Protein AF-A0A7S2HY86-F1 (afdb_monomer_lite)

Radius of gyration: 17.95 Å; chains: 1; bounding box: 48×28×51 Å

Structure (mmCIF, N/CA/C/O backbone):
data_AF-A0A7S2HY86-F1
#
_entry.id   AF-A0A7S2HY86-F1
#
loop_
_atom_site.group_PDB
_atom_site.id
_atom_site.type_symbol
_atom_site.label_atom_id
_atom_site.label_alt_id
_atom_site.label_comp_id
_atom_site.label_asym_id
_atom_site.label_entity_id
_atom_site.label_seq_id
_atom_site.pdbx_PDB_ins_code
_atom_site.Cartn_x
_atom_site.Cartn_y
_atom_site.Cartn_z
_atom_site.occupancy
_atom_site.B_iso_or_equiv
_atom_site.auth_seq_id
_atom_site.auth_comp_id
_atom_site.auth_asym_id
_atom_site.auth_atom_id
_atom_site.pdbx_PDB_model_num
ATOM 1 N N . VAL A 1 1 ? -12.803 -11.823 3.311 1.00 68.19 1 VAL A N 1
ATOM 2 C CA . VAL A 1 1 ? -13.977 -11.687 4.212 1.00 68.19 1 VAL A CA 1
ATOM 3 C C . VAL A 1 1 ? -14.007 -12.727 5.334 1.00 68.19 1 VAL A C 1
ATOM 5 O O . VAL A 1 1 ? -14.118 -12.320 6.480 1.00 68.19 1 VAL A O 1
ATOM 8 N N . ARG A 1 2 ? -13.859 -14.041 5.065 1.00 79.38 2 ARG A N 1
ATOM 9 C CA . ARG A 1 2 ? -13.903 -15.083 6.122 1.00 79.38 2 ARG A CA 1
ATOM 10 C C . ARG A 1 2 ? -12.910 -14.862 7.278 1.00 79.38 2 ARG A C 1
ATOM 12 O O . ARG A 1 2 ? -13.245 -15.177 8.412 1.00 79.38 2 ARG A O 1
ATOM 19 N N . CYS A 1 3 ? -11.720 -14.314 7.012 1.00 83.56 3 CYS A N 1
ATOM 20 C CA . CYS A 1 3 ? -10.741 -13.997 8.061 1.00 83.56 3 CYS A CA 1
ATOM 21 C C . CYS A 1 3 ? -11.258 -12.926 9.038 1.00 83.56 3 CYS A C 1
ATOM 23 O O . CYS A 1 3 ? -11.181 -13.136 10.244 1.00 83.56 3 CYS A O 1
ATOM 25 N N . CYS A 1 4 ? -11.885 -11.853 8.533 1.00 82.81 4 CYS A N 1
ATOM 26 C CA . CYS A 1 4 ? -12.491 -10.786 9.344 1.00 82.81 4 CYS A CA 1
ATOM 27 C C . CYS A 1 4 ? -13.596 -11.318 10.269 1.00 82.81 4 CYS A C 1
ATOM 29 O O . CYS A 1 4 ? -13.686 -10.940 11.432 1.00 82.81 4 CYS A O 1
ATOM 31 N N . GLN A 1 5 ? -14.417 -12.239 9.759 1.00 85.12 5 GLN A N 1
ATOM 32 C CA . GLN A 1 5 ? -15.502 -12.870 10.523 1.00 85.12 5 GLN A CA 1
ATOM 33 C C . GLN A 1 5 ? -14.984 -13.793 11.637 1.00 85.12 5 GLN A C 1
ATOM 35 O O . GLN A 1 5 ? -15.703 -14.086 12.589 1.00 85.12 5 GLN A O 1
ATOM 40 N N . ARG A 1 6 ? -13.741 -14.271 11.511 1.00 86.00 6 ARG A N 1
ATOM 41 C CA . ARG A 1 6 ? -13.073 -15.165 12.467 1.00 86.00 6 ARG A CA 1
ATOM 42 C C . ARG A 1 6 ? -12.033 -14.448 13.328 1.00 86.00 6 ARG A C 1
ATOM 44 O O . ARG A 1 6 ? -11.257 -15.133 13.985 1.00 86.00 6 ARG A O 1
ATOM 51 N N . SER A 1 7 ? -11.988 -13.114 13.285 1.00 85.44 7 SER A N 1
ATOM 52 C CA . SER A 1 7 ? -11.029 -12.296 14.042 1.00 85.44 7 SER A CA 1
ATOM 53 C C . SER A 1 7 ? -9.573 -12.739 13.849 1.00 85.44 7 SER A C 1
ATOM 55 O O . SER A 1 7 ? -8.800 -12.776 14.797 1.00 85.44 7 SER A O 1
ATOM 57 N N . ARG A 1 8 ? -9.200 -13.116 12.619 1.00 87.12 8 ARG A N 1
ATOM 58 C CA . ARG A 1 8 ? -7.817 -13.469 12.269 1.00 87.12 8 ARG A CA 1
ATOM 59 C C . ARG A 1 8 ? -7.160 -12.340 11.493 1.00 87.12 8 ARG A C 1
ATOM 61 O O . ARG A 1 8 ? -7.780 -11.829 10.560 1.00 87.12 8 ARG A O 1
ATOM 68 N N . CYS A 1 9 ? -5.904 -12.039 11.811 1.00 89.19 9 CYS A N 1
ATOM 69 C CA . CYS A 1 9 ? -5.049 -11.178 10.997 1.00 89.19 9 CYS A CA 1
ATOM 70 C C . CYS A 1 9 ? -4.807 -11.812 9.618 1.00 89.19 9 CYS A C 1
ATOM 72 O O . CYS A 1 9 ? -4.743 -13.037 9.480 1.00 89.19 9 CYS A O 1
ATOM 74 N N . PHE A 1 10 ? -4.710 -10.985 8.580 1.00 92.31 10 PHE A N 1
ATOM 75 C CA . PHE A 1 10 ? -4.423 -11.432 7.219 1.00 92.31 10 PHE A CA 1
ATOM 76 C C . PHE A 1 10 ? -3.759 -10.316 6.416 1.00 92.31 10 PHE A C 1
ATOM 78 O O . PHE A 1 10 ? -3.961 -9.137 6.691 1.00 92.31 10 PHE A O 1
ATOM 85 N N . VAL A 1 11 ? -3.012 -10.711 5.387 1.00 93.38 11 VAL A N 1
ATOM 86 C CA . VAL A 1 11 ? -2.400 -9.798 4.420 1.00 93.38 11 VAL A CA 1
ATOM 87 C C . VAL A 1 11 ? -3.177 -9.871 3.111 1.00 93.38 11 VAL A C 1
ATOM 89 O O . VAL A 1 11 ? -3.601 -10.947 2.685 1.00 93.38 11 VAL A O 1
ATOM 92 N N . PHE A 1 12 ? -3.369 -8.719 2.477 1.00 93.38 12 PHE A N 1
ATOM 93 C CA . PHE A 1 12 ? -3.939 -8.617 1.142 1.00 93.38 12 PHE A CA 1
ATOM 94 C C . PHE A 1 12 ? -2.924 -7.946 0.216 1.00 93.38 12 PHE A C 1
ATOM 96 O O . PHE A 1 12 ? -2.689 -6.746 0.324 1.00 93.38 12 PHE A O 1
ATOM 103 N N . ASP A 1 13 ? -2.312 -8.733 -0.669 1.00 93.50 13 ASP A N 1
ATOM 104 C CA . ASP A 1 13 ? -1.362 -8.232 -1.664 1.00 93.50 13 ASP A CA 1
ATOM 105 C C . ASP A 1 13 ? -2.117 -7.703 -2.890 1.00 93.50 13 ASP A C 1
ATOM 107 O O . ASP A 1 13 ? -2.799 -8.448 -3.599 1.00 93.50 13 ASP A O 1
ATOM 111 N N . ALA A 1 14 ? -2.040 -6.393 -3.106 1.00 92.00 14 ALA A N 1
ATOM 112 C CA . ALA A 1 14 ? -2.656 -5.720 -4.234 1.00 92.00 14 ALA A CA 1
ATOM 113 C C . ALA A 1 14 ? -1.915 -4.424 -4.570 1.00 92.00 14 ALA A C 1
ATOM 115 O O . ALA A 1 14 ? -1.318 -3.778 -3.714 1.00 92.00 14 ALA A O 1
ATOM 116 N N . THR A 1 15 ? -2.046 -3.974 -5.820 1.00 91.56 15 THR A N 1
ATOM 117 C CA . THR A 1 15 ? -1.474 -2.690 -6.258 1.00 91.56 15 THR A CA 1
ATOM 118 C C . THR A 1 15 ? -2.154 -1.478 -5.624 1.00 91.56 15 THR A C 1
ATOM 120 O O . THR A 1 15 ? -1.584 -0.393 -5.649 1.00 91.56 15 THR A O 1
ATOM 123 N N . LEU A 1 16 ? -3.375 -1.642 -5.098 1.00 93.38 16 LEU A N 1
ATOM 124 C CA . LEU A 1 16 ? -4.172 -0.591 -4.458 1.00 93.38 16 LEU A CA 1
ATOM 125 C C . LEU A 1 16 ? -4.245 0.708 -5.288 1.00 93.38 16 LEU A C 1
ATOM 127 O O . LEU A 1 16 ? -4.118 1.802 -4.764 1.00 93.38 16 LEU A O 1
ATOM 131 N N . ARG A 1 17 ? -4.413 0.592 -6.610 1.00 93.31 17 ARG A N 1
ATOM 132 C CA . ARG A 1 17 ? -4.332 1.728 -7.552 1.00 93.31 17 ARG A CA 1
ATOM 133 C C . ARG A 1 17 ? -5.576 2.622 -7.632 1.00 93.31 17 ARG A C 1
ATOM 135 O O . ARG A 1 17 ? -5.532 3.669 -8.260 1.00 93.31 17 ARG A O 1
ATOM 142 N N . ASN A 1 18 ? -6.712 2.170 -7.104 1.00 94.38 18 ASN A N 1
ATOM 143 C CA . ASN A 1 18 ? -7.977 2.898 -7.181 1.00 94.38 18 ASN A CA 1
ATOM 144 C C . ASN A 1 18 ? -8.514 3.109 -5.766 1.00 94.38 18 ASN A C 1
ATOM 146 O O . ASN A 1 18 ? -8.932 2.148 -5.113 1.00 94.38 18 ASN A O 1
ATOM 150 N N . ARG A 1 19 ? -8.502 4.369 -5.320 1.00 93.94 19 ARG A N 1
ATOM 151 C CA . ARG A 1 19 ? -8.931 4.771 -3.978 1.00 93.94 19 ARG A CA 1
ATOM 152 C C . ARG A 1 19 ? -10.369 4.362 -3.678 1.00 93.94 19 ARG A C 1
ATOM 154 O O . ARG A 1 19 ? -10.604 3.774 -2.632 1.00 93.94 19 ARG A O 1
ATOM 161 N N . ASP A 1 20 ? -11.314 4.606 -4.580 1.00 95.44 20 ASP A N 1
ATOM 162 C CA . ASP A 1 20 ? -12.733 4.336 -4.316 1.00 95.44 20 ASP A CA 1
ATOM 163 C C . ASP A 1 20 ? -13.008 2.839 -4.169 1.00 95.44 20 ASP A C 1
ATOM 165 O O . ASP A 1 20 ? -13.763 2.410 -3.295 1.00 95.44 20 ASP A O 1
ATOM 169 N N . VAL A 1 21 ? -12.370 2.023 -5.011 1.00 94.69 21 VAL A N 1
ATOM 170 C CA . VAL A 1 21 ? -12.456 0.562 -4.922 1.00 94.69 21 VAL A CA 1
ATOM 171 C C . VAL A 1 21 ? -11.816 0.073 -3.624 1.00 94.69 21 VAL A C 1
ATOM 173 O O . VAL A 1 21 ? -12.412 -0.752 -2.930 1.00 94.69 21 VAL A O 1
ATOM 176 N N . ALA A 1 22 ? -10.642 0.602 -3.269 1.00 94.94 22 ALA A N 1
ATOM 177 C CA . ALA A 1 22 ? -9.961 0.287 -2.017 1.00 94.94 22 ALA A CA 1
A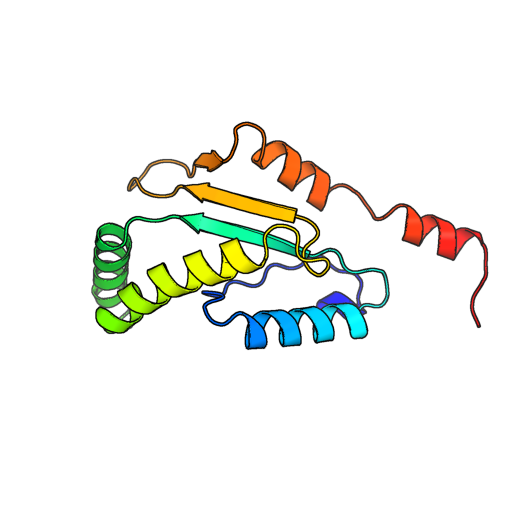TOM 178 C C . ALA A 1 22 ? -10.810 0.667 -0.796 1.00 94.94 22 ALA A C 1
ATOM 180 O O . ALA A 1 22 ? -11.022 -0.162 0.084 1.00 94.94 22 ALA A O 1
ATOM 181 N N . HIS A 1 23 ? -11.370 1.875 -0.777 1.00 95.88 23 HIS A N 1
ATOM 182 C CA . HIS A 1 23 ? -12.210 2.373 0.304 1.00 95.88 23 HIS A CA 1
ATOM 183 C C . HIS A 1 23 ? -13.471 1.518 0.466 1.00 95.88 23 HIS A C 1
ATOM 185 O O . HIS A 1 23 ? -13.763 1.044 1.562 1.00 95.88 23 HIS A O 1
ATOM 191 N N . LYS A 1 24 ? -14.195 1.231 -0.627 1.00 96.00 24 LYS A N 1
ATOM 192 C CA . LYS A 1 24 ? -15.368 0.336 -0.597 1.00 96.00 24 LYS A CA 1
ATOM 193 C C . LYS A 1 24 ? -15.009 -1.060 -0.092 1.00 96.00 24 LYS A C 1
ATOM 195 O O . LYS A 1 24 ? -15.777 -1.665 0.656 1.00 96.00 24 LYS A O 1
ATOM 200 N N . PHE A 1 25 ? -13.848 -1.576 -0.489 1.00 94.31 25 PHE A N 1
ATOM 201 C CA . PHE A 1 25 ? -13.359 -2.861 -0.010 1.00 94.31 25 PHE A CA 1
ATOM 202 C C . PHE A 1 25 ? -13.081 -2.829 1.496 1.00 94.31 25 PHE A C 1
ATOM 204 O O . PHE A 1 25 ? -13.612 -3.672 2.215 1.00 94.31 25 PHE A O 1
ATOM 211 N N . MET A 1 26 ? -12.338 -1.836 1.988 1.00 95.56 26 MET A N 1
ATOM 212 C CA . MET A 1 26 ? -12.041 -1.664 3.414 1.00 95.56 26 MET A CA 1
ATOM 213 C C . MET A 1 26 ? -13.312 -1.475 4.248 1.00 95.56 26 MET A C 1
ATOM 215 O O . MET A 1 26 ? -13.473 -2.147 5.265 1.00 95.56 26 MET A O 1
ATOM 219 N N . ALA A 1 27 ? -14.263 -0.664 3.777 1.00 95.56 27 ALA A N 1
ATOM 220 C CA . ALA A 1 27 ? -15.563 -0.472 4.419 1.00 95.56 27 ALA A CA 1
ATOM 221 C C . ALA A 1 27 ? -16.331 -1.793 4.542 1.00 95.56 27 ALA A C 1
ATOM 223 O O . ALA A 1 27 ? -16.830 -2.134 5.614 1.00 95.56 27 ALA A O 1
ATOM 224 N N . ARG A 1 28 ? -16.347 -2.603 3.475 1.00 94.81 28 ARG A N 1
ATOM 225 C CA . ARG A 1 28 ? -16.940 -3.944 3.516 1.00 94.81 28 ARG A CA 1
ATOM 226 C C . ARG A 1 28 ? -16.234 -4.853 4.521 1.00 94.81 28 ARG A C 1
ATOM 228 O O . ARG A 1 28 ? -16.909 -5.654 5.159 1.00 94.81 28 ARG A O 1
ATOM 235 N N . LEU A 1 29 ? -14.907 -4.779 4.645 1.00 94.00 29 LEU A N 1
ATOM 236 C CA . LEU A 1 29 ? -14.160 -5.583 5.617 1.00 94.00 29 LEU A CA 1
ATOM 237 C C . LEU A 1 29 ? -14.466 -5.161 7.058 1.00 94.00 29 LEU A C 1
ATOM 239 O O . LEU A 1 29 ? -14.701 -6.047 7.877 1.00 94.00 29 LEU A O 1
ATOM 243 N N . LYS A 1 30 ? -14.506 -3.852 7.350 1.00 93.62 30 LYS A N 1
ATOM 244 C CA . LYS A 1 30 ? -14.872 -3.334 8.679 1.00 93.62 30 LYS A CA 1
ATOM 245 C C . LYS A 1 30 ? -16.319 -3.713 9.037 1.00 93.62 30 LYS A C 1
ATOM 247 O O . LYS A 1 30 ? -16.549 -4.216 10.128 1.00 93.62 30 LYS A O 1
ATOM 252 N N . ALA A 1 31 ? -17.266 -3.606 8.099 1.00 93.75 31 ALA A N 1
ATOM 253 C CA . ALA A 1 31 ? -18.688 -3.903 8.334 1.00 93.75 31 ALA A CA 1
ATOM 254 C C . ALA A 1 31 ? -19.002 -5.375 8.669 1.00 93.75 31 ALA A C 1
ATOM 256 O O . ALA A 1 31 ? -20.000 -5.667 9.318 1.00 93.75 31 ALA A O 1
ATOM 257 N N . VAL A 1 32 ? -18.182 -6.317 8.198 1.00 92.31 32 VAL A N 1
ATOM 258 C CA . VAL A 1 32 ? -18.380 -7.766 8.417 1.00 92.31 32 VAL A CA 1
ATOM 259 C C . VAL A 1 32 ? -17.417 -8.351 9.448 1.00 92.31 32 VAL A C 1
ATOM 261 O O . VAL A 1 32 ? -17.407 -9.567 9.664 1.00 92.31 32 VAL A O 1
ATOM 264 N N . ALA A 1 33 ? -16.548 -7.523 10.026 1.00 90.56 33 ALA A N 1
ATOM 265 C CA . ALA A 1 33 ? -15.637 -7.957 11.065 1.00 90.56 33 ALA A CA 1
ATOM 266 C C . ALA A 1 33 ? -16.417 -8.194 12.360 1.00 90.56 33 ALA A C 1
ATOM 268 O O . ALA A 1 33 ? -17.265 -7.398 12.748 1.00 90.56 33 ALA A O 1
ATOM 269 N N . ARG A 1 34 ? -16.136 -9.313 13.035 1.00 85.62 34 ARG A N 1
ATOM 270 C CA . ARG A 1 34 ? -16.814 -9.654 14.298 1.00 85.62 34 ARG A CA 1
ATOM 271 C C . ARG A 1 34 ? -16.418 -8.713 15.446 1.00 85.62 34 ARG A C 1
ATOM 273 O O . ARG A 1 34 ? -17.161 -8.564 16.406 1.00 85.62 34 ARG A O 1
ATOM 280 N N . ARG A 1 35 ? -15.225 -8.130 15.357 1.00 84.88 35 ARG A N 1
ATOM 281 C CA . ARG A 1 35 ? -14.639 -7.157 16.287 1.00 84.88 35 ARG A CA 1
ATOM 282 C C . ARG A 1 35 ? -14.168 -5.954 15.463 1.00 84.88 35 ARG A C 1
ATOM 284 O O . ARG A 1 35 ? -14.086 -6.073 14.238 1.00 84.88 35 ARG A O 1
ATOM 291 N N . GLY A 1 36 ? -13.831 -4.838 16.111 1.00 87.12 36 GLY A N 1
ATOM 292 C CA . GLY A 1 36 ? -13.203 -3.700 15.431 1.00 87.12 36 GLY A CA 1
ATOM 293 C C . GLY A 1 36 ? -12.010 -4.165 14.589 1.00 87.12 36 GLY A C 1
ATOM 294 O O . GLY A 1 36 ? -11.118 -4.845 15.095 1.00 87.12 36 GLY A O 1
ATOM 295 N N . LEU A 1 37 ? -12.034 -3.875 13.285 1.00 92.06 37 LEU A N 1
ATOM 296 C CA . LEU A 1 37 ? -10.962 -4.244 12.364 1.00 92.06 37 LEU A CA 1
ATOM 297 C C . LEU A 1 37 ? -10.057 -3.040 12.142 1.00 92.06 37 LEU A C 1
ATOM 299 O O . LEU A 1 37 ? -10.486 -2.061 11.528 1.00 92.06 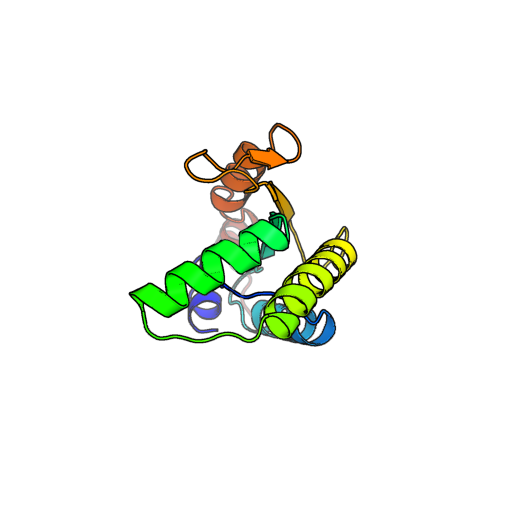37 LEU A O 1
ATOM 303 N N . ARG A 1 38 ? -8.804 -3.167 12.577 1.00 94.25 38 ARG A N 1
ATOM 304 C CA . ARG A 1 38 ? -7.745 -2.222 12.237 1.00 94.25 38 ARG A CA 1
ATOM 305 C C . ARG A 1 38 ? -7.137 -2.571 10.885 1.00 94.25 38 ARG A C 1
ATOM 307 O O . ARG A 1 38 ? -6.979 -3.748 10.550 1.00 94.25 38 ARG A O 1
ATOM 314 N N . ILE A 1 39 ? -6.800 -1.555 10.108 1.00 95.75 39 ILE A N 1
ATOM 315 C CA . ILE A 1 39 ? -6.250 -1.680 8.764 1.00 95.75 39 ILE A CA 1
ATOM 316 C C . ILE A 1 39 ? -4.920 -0.937 8.699 1.00 95.75 39 ILE A C 1
ATOM 318 O O . ILE A 1 39 ? -4.863 0.274 8.888 1.00 95.75 39 ILE A O 1
ATOM 322 N N . CYS A 1 40 ? -3.861 -1.675 8.366 1.00 96.12 40 CYS A N 1
ATOM 323 C CA . CYS A 1 40 ? -2.568 -1.107 8.015 1.00 96.12 40 CYS A CA 1
ATOM 324 C C . CYS A 1 40 ? -2.357 -1.171 6.497 1.00 96.12 40 CYS A C 1
ATOM 326 O O . CYS A 1 40 ? -2.602 -2.207 5.871 1.00 96.12 40 CYS A O 1
ATOM 328 N N . ILE A 1 41 ? -1.873 -0.077 5.908 1.00 96.81 41 ILE A N 1
ATOM 329 C CA . ILE A 1 41 ? -1.379 -0.031 4.532 1.00 96.81 41 ILE A CA 1
ATOM 330 C C . ILE A 1 41 ? 0.147 0.026 4.559 1.00 96.81 41 ILE A C 1
ATOM 332 O O . ILE A 1 41 ? 0.738 0.984 5.053 1.00 96.81 41 ILE A O 1
ATOM 336 N N . VAL A 1 42 ? 0.786 -0.965 3.939 1.00 96.56 42 VAL A N 1
ATOM 337 C CA . VAL A 1 42 ? 2.230 -0.961 3.680 1.00 96.56 42 VAL A CA 1
ATOM 338 C C . VAL A 1 42 ? 2.461 -0.609 2.214 1.00 96.56 42 VAL A C 1
ATOM 340 O O . VAL A 1 42 ? 2.282 -1.436 1.318 1.00 96.56 42 VAL A O 1
ATOM 343 N N . LYS A 1 43 ? 2.859 0.635 1.942 1.00 96.25 43 LYS A N 1
ATOM 344 C CA . LYS A 1 43 ? 3.203 1.084 0.592 1.00 96.25 43 LYS A CA 1
ATOM 345 C C . LYS A 1 43 ? 4.655 0.740 0.287 1.00 96.25 43 LYS A C 1
ATOM 347 O O . LYS A 1 43 ? 5.572 1.402 0.769 1.00 96.25 43 LYS A O 1
ATOM 352 N N . VAL A 1 44 ? 4.859 -0.238 -0.591 1.00 95.69 44 VAL A N 1
ATOM 353 C CA . VAL A 1 44 ? 6.182 -0.502 -1.164 1.00 95.69 44 VAL A CA 1
ATOM 354 C C . VAL A 1 44 ? 6.492 0.556 -2.222 1.00 95.69 44 VAL A C 1
ATOM 356 O O . VAL A 1 44 ? 5.779 0.707 -3.219 1.00 95.69 44 VAL A O 1
ATOM 359 N N . GLU A 1 45 ? 7.542 1.324 -1.984 1.00 94.19 45 GLU A N 1
ATOM 360 C CA . GLU A 1 45 ? 8.090 2.308 -2.900 1.00 94.19 45 GLU A CA 1
ATOM 361 C C . GLU A 1 45 ? 9.235 1.681 -3.671 1.00 94.19 45 GLU A C 1
ATOM 363 O O . GLU A 1 45 ? 10.194 1.166 -3.096 1.00 94.19 45 GLU A O 1
ATOM 368 N N . THR A 1 46 ? 9.089 1.678 -4.988 1.00 95.00 46 THR A N 1
ATOM 369 C CA . THR A 1 46 ? 10.096 1.165 -5.903 1.00 95.00 46 THR A CA 1
ATOM 370 C C . THR A 1 46 ? 10.156 2.078 -7.116 1.00 95.00 46 THR A C 1
ATOM 372 O O . THR A 1 46 ? 9.104 2.480 -7.632 1.00 95.00 46 THR A O 1
ATOM 375 N N . ASP A 1 47 ? 11.364 2.398 -7.561 1.00 94.31 47 ASP A N 1
ATOM 376 C CA . ASP A 1 47 ? 11.608 3.102 -8.811 1.00 9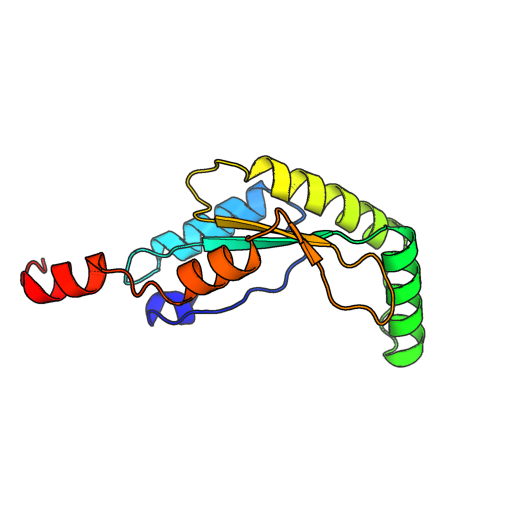4.31 47 ASP A CA 1
ATOM 377 C C . ASP A 1 47 ? 10.943 2.370 -9.988 1.00 94.31 47 ASP A C 1
ATOM 379 O O . ASP A 1 47 ? 10.945 1.137 -10.077 1.00 94.31 47 ASP A O 1
ATOM 383 N N . VAL A 1 48 ? 10.334 3.135 -10.895 1.00 95.88 48 VAL A N 1
ATOM 384 C CA . VAL A 1 48 ? 9.538 2.568 -11.988 1.00 95.88 48 VAL A CA 1
ATOM 385 C C . VAL A 1 48 ? 10.391 1.757 -12.963 1.00 95.88 48 VAL A C 1
ATOM 387 O O . VAL A 1 48 ? 9.938 0.715 -13.439 1.00 95.88 48 VAL A O 1
ATOM 390 N N . GLU A 1 49 ? 11.634 2.165 -13.214 1.00 95.69 49 GLU A N 1
ATOM 391 C CA . GLU A 1 49 ? 12.546 1.437 -14.095 1.00 95.69 49 GLU A CA 1
ATOM 392 C C . GLU A 1 49 ? 12.969 0.115 -13.449 1.00 95.69 49 GLU A C 1
ATOM 394 O O . GLU A 1 49 ? 13.037 -0.923 -14.117 1.00 95.69 49 GLU A O 1
ATOM 399 N N . LEU A 1 50 ? 13.127 0.098 -12.122 1.00 95.06 50 LEU A N 1
ATOM 400 C CA . LEU A 1 50 ? 13.351 -1.141 -11.384 1.00 95.06 50 LEU A CA 1
ATOM 401 C C . LEU A 1 50 ? 12.121 -2.066 -11.412 1.00 95.06 50 LEU A C 1
ATOM 403 O O . LEU A 1 50 ? 12.267 -3.278 -11.599 1.00 95.06 50 LEU A O 1
ATOM 407 N N . CYS A 1 51 ? 10.904 -1.525 -11.290 1.00 94.88 51 CYS A N 1
ATOM 408 C CA . CYS A 1 51 ? 9.670 -2.299 -11.462 1.00 94.88 51 CYS A CA 1
ATOM 409 C C . CYS A 1 51 ? 9.588 -2.939 -12.856 1.00 94.88 51 CYS A C 1
ATOM 411 O O . CYS A 1 51 ? 9.254 -4.122 -12.968 1.00 94.88 51 CYS A O 1
ATOM 413 N N . LEU A 1 52 ? 9.907 -2.183 -13.909 1.00 96.06 52 LEU A N 1
ATOM 414 C CA . LEU A 1 52 ? 9.910 -2.665 -15.292 1.00 96.06 52 LEU A CA 1
ATOM 415 C C . LEU A 1 52 ? 10.947 -3.770 -15.495 1.00 96.06 52 LEU A C 1
ATOM 417 O O . LEU A 1 52 ? 10.614 -4.832 -16.025 1.00 96.06 52 LEU A O 1
ATOM 421 N N . LYS A 1 53 ? 12.171 -3.571 -14.991 1.00 94.62 53 LYS A N 1
ATOM 422 C CA . LYS A 1 53 ? 13.233 -4.585 -15.006 1.00 94.62 53 LYS A CA 1
ATOM 423 C C . LYS A 1 53 ? 12.780 -5.881 -14.327 1.00 94.62 53 LYS A C 1
ATOM 425 O O . LYS A 1 53 ? 12.865 -6.948 -14.931 1.00 94.62 53 LYS A O 1
ATOM 430 N N . ARG A 1 54 ? 12.257 -5.803 -13.096 1.00 92.88 54 ARG A N 1
ATOM 431 C CA . ARG A 1 54 ? 11.787 -6.976 -12.330 1.00 92.88 54 ARG A CA 1
ATOM 432 C C . ARG A 1 54 ? 10.619 -7.684 -13.016 1.00 92.88 54 ARG A C 1
ATOM 434 O O . ARG A 1 54 ? 10.568 -8.910 -13.026 1.00 92.88 54 ARG A O 1
ATOM 441 N N . THR A 1 55 ? 9.709 -6.928 -13.625 1.00 94.06 55 THR A N 1
ATOM 442 C CA . THR A 1 55 ? 8.570 -7.483 -14.369 1.00 94.06 55 THR A CA 1
ATOM 443 C C . THR A 1 55 ? 9.031 -8.242 -15.610 1.00 94.06 55 THR A C 1
ATOM 445 O O . THR A 1 55 ? 8.603 -9.373 -15.817 1.00 94.06 55 THR A O 1
ATOM 448 N N . ARG A 1 56 ? 9.976 -7.683 -16.376 1.00 93.50 56 ARG A N 1
ATOM 449 C CA . ARG A 1 56 ? 10.573 -8.357 -17.537 1.00 93.50 56 ARG A CA 1
ATOM 450 C C . ARG A 1 56 ? 11.296 -9.649 -17.147 1.00 93.50 56 ARG A C 1
ATOM 452 O O . ARG A 1 56 ? 11.184 -10.646 -17.847 1.00 93.50 56 ARG A O 1
ATOM 459 N N . MET A 1 57 ? 12.009 -9.657 -16.020 1.00 92.56 57 MET A N 1
ATOM 460 C CA . MET A 1 57 ? 12.646 -10.880 -15.515 1.00 92.56 57 MET A CA 1
ATOM 461 C C . MET A 1 57 ? 11.614 -11.956 -15.156 1.00 92.56 57 MET A C 1
ATOM 463 O O . MET A 1 57 ? 11.800 -13.115 -15.511 1.00 92.56 57 MET A O 1
ATOM 467 N N . ARG A 1 58 ? 10.501 -11.581 -14.510 1.00 91.75 58 ARG A N 1
ATOM 468 C CA . ARG A 1 58 ? 9.404 -12.517 -14.207 1.00 91.75 58 ARG A CA 1
ATOM 469 C C . ARG A 1 58 ? 8.714 -13.035 -15.461 1.00 91.75 58 ARG A C 1
ATOM 471 O O . ARG A 1 58 ? 8.374 -14.206 -15.506 1.00 91.75 58 ARG A O 1
ATOM 478 N N . GLU A 1 59 ? 8.536 -12.207 -16.485 1.00 94.00 59 GLU A N 1
ATOM 479 C CA . GLU A 1 59 ? 8.010 -12.662 -17.774 1.00 94.00 59 GLU A CA 1
ATOM 480 C C . GLU A 1 59 ? 8.903 -13.752 -18.381 1.00 94.00 59 GLU A C 1
ATOM 482 O O . GLU A 1 59 ? 8.398 -14.794 -18.788 1.00 94.00 59 GLU A O 1
ATOM 487 N N . LEU A 1 60 ? 10.225 -13.554 -18.361 1.00 93.12 60 LEU A N 1
ATOM 488 C CA . LEU A 1 60 ? 11.189 -14.541 -18.857 1.00 93.12 60 LEU A CA 1
ATOM 489 C C . LEU A 1 60 ? 11.196 -15.838 -18.031 1.00 93.12 60 LEU A C 1
ATOM 491 O O . LEU A 1 60 ? 11.372 -16.913 -18.596 1.00 93.12 60 LEU A O 1
ATOM 495 N N . MET A 1 61 ? 11.027 -15.746 -16.708 1.00 92.88 61 MET A N 1
ATOM 496 C CA . MET A 1 61 ? 11.089 -16.902 -15.803 1.00 92.88 61 MET A CA 1
ATOM 497 C C . MET A 1 61 ? 9.763 -17.664 -15.682 1.00 92.88 61 MET A C 1
ATOM 499 O O . MET A 1 61 ? 9.765 -18.885 -15.560 1.00 92.88 61 MET A O 1
ATOM 503 N N . GLU A 1 62 ? 8.636 -16.954 -15.678 1.00 94.12 62 GLU A N 1
ATOM 504 C CA . GLU A 1 62 ? 7.309 -17.489 -15.341 1.00 94.12 62 GLU A CA 1
ATOM 505 C C . GLU A 1 62 ? 6.319 -17.437 -16.516 1.00 94.12 62 GLU A C 1
ATOM 507 O O . GLU A 1 62 ? 5.203 -17.945 -16.397 1.00 94.12 62 GLU A O 1
ATOM 512 N N . GLY A 1 63 ? 6.681 -16.806 -17.639 1.00 92.81 63 GLY A N 1
ATOM 513 C CA . GLY A 1 63 ? 5.828 -16.706 -18.828 1.00 92.81 63 GLY A CA 1
ATOM 514 C C . GLY A 1 63 ? 4.604 -15.803 -18.652 1.00 92.81 63 GLY A C 1
ATOM 515 O O . GLY A 1 63 ? 3.599 -15.985 -19.335 1.00 92.81 63 GLY A O 1
ATOM 516 N N . ARG A 1 64 ? 4.649 -14.851 -17.711 1.00 87.56 64 ARG A N 1
ATOM 517 C CA . ARG A 1 64 ? 3.538 -13.935 -17.399 1.00 87.56 64 ARG A CA 1
ATOM 518 C C . ARG A 1 64 ? 3.841 -12.521 -17.904 1.00 87.56 64 ARG A C 1
ATOM 520 O O . ARG A 1 64 ? 4.417 -11.734 -17.150 1.00 87.56 64 ARG A O 1
ATOM 527 N N . PRO A 1 65 ? 3.470 -12.182 -19.151 1.00 91.81 65 PRO A N 1
ATOM 528 C CA . PRO A 1 65 ? 3.705 -10.851 -19.688 1.00 91.81 65 PRO A CA 1
ATOM 529 C C . PRO A 1 65 ? 2.815 -9.824 -18.990 1.00 91.81 65 PRO A C 1
ATOM 531 O O . PRO A 1 65 ? 1.626 -10.053 -18.754 1.00 91.81 65 PRO A O 1
ATOM 534 N N . VAL A 1 66 ? 3.386 -8.659 -18.693 1.00 93.25 66 VAL A N 1
ATOM 535 C CA . VAL A 1 66 ? 2.647 -7.500 -18.187 1.00 93.25 66 VAL A CA 1
ATOM 536 C C . VAL A 1 66 ? 3.058 -6.280 -19.013 1.00 93.25 66 VAL A C 1
ATOM 538 O O . VAL A 1 66 ? 4.250 -5.976 -19.079 1.00 93.25 66 VAL A O 1
ATOM 541 N N . PRO A 1 67 ? 2.109 -5.554 -19.634 1.00 95.19 67 PRO A N 1
ATOM 542 C CA . PRO A 1 67 ? 2.431 -4.373 -20.431 1.00 95.19 67 PRO A CA 1
ATOM 543 C C . PRO A 1 67 ? 3.195 -3.318 -19.622 1.00 95.19 67 PRO A C 1
ATOM 545 O O . PRO A 1 67 ? 2.835 -3.014 -18.485 1.00 95.19 67 PRO A O 1
ATOM 548 N N . GLN A 1 68 ? 4.219 -2.701 -20.213 1.00 96.19 68 GLN A N 1
ATOM 549 C CA . GLN A 1 68 ? 5.030 -1.696 -19.509 1.00 96.19 68 GLN A CA 1
ATOM 550 C C . GLN A 1 68 ? 4.200 -0.496 -19.039 1.00 96.19 68 GLN A C 1
ATOM 552 O O . GLN A 1 68 ? 4.368 -0.025 -17.916 1.00 96.19 68 GLN A O 1
ATOM 557 N N . GLU A 1 69 ? 3.265 -0.035 -19.871 1.00 96.75 69 GLU A N 1
ATOM 558 C CA . GLU A 1 69 ? 2.345 1.051 -19.526 1.00 96.75 69 GLU A CA 1
ATOM 559 C C . GLU A 1 69 ? 1.502 0.704 -18.293 1.00 96.75 69 GLU A C 1
ATOM 561 O O . GLU A 1 69 ? 1.334 1.524 -17.393 1.00 96.75 69 GLU A O 1
ATOM 566 N N . TYR A 1 70 ? 1.059 -0.551 -18.181 1.00 95.31 70 TYR A N 1
ATOM 567 C CA . TYR A 1 70 ? 0.339 -1.028 -17.005 1.00 95.31 70 TYR A CA 1
ATOM 568 C C . TYR A 1 70 ? 1.193 -0.923 -15.734 1.00 95.31 70 TYR A C 1
ATOM 570 O O . TYR A 1 70 ? 0.688 -0.509 -14.688 1.00 95.31 70 TYR A O 1
ATOM 578 N N . VAL A 1 71 ? 2.484 -1.265 -15.813 1.00 96.06 71 VAL A N 1
ATOM 579 C CA . VAL A 1 71 ? 3.423 -1.150 -14.684 1.00 96.06 71 VAL A CA 1
ATOM 580 C C . VAL A 1 71 ? 3.620 0.312 -14.285 1.00 96.06 71 VAL A C 1
ATOM 582 O O . VAL A 1 71 ? 3.526 0.623 -13.096 1.00 96.06 71 VAL A O 1
ATOM 585 N N . ARG A 1 72 ? 3.835 1.210 -15.257 1.00 97.12 72 ARG A N 1
ATOM 586 C CA . ARG A 1 72 ? 3.984 2.658 -15.016 1.00 97.12 72 ARG A CA 1
ATOM 587 C C . ARG A 1 72 ? 2.736 3.229 -14.338 1.00 97.12 72 ARG A C 1
ATOM 589 O O . ARG A 1 72 ? 2.845 3.804 -13.255 1.00 97.12 72 ARG A O 1
ATOM 596 N N . ASN A 1 73 ? 1.559 2.942 -14.894 1.00 96.44 73 ASN A N 1
ATOM 597 C CA . ASN A 1 73 ? 0.277 3.390 -14.354 1.00 96.44 73 ASN A CA 1
ATOM 598 C C . ASN A 1 73 ? 0.042 2.851 -12.936 1.00 96.44 73 ASN A C 1
ATOM 600 O O . ASN A 1 73 ? -0.367 3.597 -12.053 1.00 96.44 73 ASN A O 1
ATOM 604 N N . CYS A 1 74 ? 0.339 1.574 -12.669 1.00 95.94 74 CYS A N 1
ATOM 605 C CA . CYS A 1 74 ? 0.200 1.018 -11.319 1.00 95.94 74 CYS A CA 1
ATOM 606 C C . CYS A 1 74 ? 1.180 1.650 -10.319 1.00 95.94 74 CYS A C 1
ATOM 608 O O . CYS A 1 74 ? 0.798 1.906 -9.175 1.00 95.94 74 CYS A O 1
ATOM 610 N N . ASN A 1 75 ? 2.429 1.909 -10.720 1.00 95.81 75 ASN A N 1
ATOM 611 C CA . ASN A 1 75 ? 3.423 2.548 -9.856 1.00 95.81 75 ASN A CA 1
ATOM 612 C C . ASN A 1 75 ? 2.958 3.947 -9.424 1.00 95.81 75 ASN A C 1
ATOM 614 O O . ASN A 1 75 ? 2.931 4.240 -8.228 1.00 95.81 75 ASN A O 1
ATOM 618 N N . GLU A 1 76 ? 2.513 4.760 -10.380 1.00 96.25 76 GLU A N 1
ATOM 619 C CA . GLU A 1 76 ? 2.005 6.110 -10.137 1.00 96.25 76 GLU A CA 1
ATOM 620 C C . GLU A 1 76 ? 0.697 6.102 -9.332 1.00 96.25 76 GLU A C 1
ATOM 622 O O . GLU A 1 76 ? 0.618 6.692 -8.254 1.00 96.25 76 GLU A O 1
ATOM 627 N N . GLN A 1 77 ? -0.318 5.367 -9.787 1.00 96.62 77 GLN A N 1
ATOM 628 C CA . GLN A 1 77 ? -1.638 5.354 -9.151 1.00 96.62 77 GLN A CA 1
ATOM 629 C C . GLN A 1 77 ? -1.611 4.782 -7.727 1.00 96.62 77 GLN A C 1
ATOM 631 O O . GLN A 1 77 ? -2.329 5.268 -6.851 1.00 96.62 77 GLN A O 1
ATOM 636 N N . SER A 1 78 ? -0.766 3.778 -7.461 1.00 96.19 78 SER A N 1
ATOM 637 C CA . SER A 1 78 ? -0.588 3.252 -6.099 1.00 96.19 78 SER A CA 1
ATOM 638 C C . SER A 1 78 ? 0.034 4.285 -5.156 1.00 96.19 78 SER A C 1
ATOM 640 O O . SER A 1 78 ? -0.288 4.302 -3.970 1.00 96.19 78 SER A O 1
ATOM 642 N N . ARG A 1 79 ? 0.910 5.168 -5.663 1.00 95.50 79 ARG A N 1
ATOM 643 C CA . ARG A 1 79 ? 1.490 6.274 -4.888 1.00 95.50 79 ARG A CA 1
ATOM 644 C C . ARG A 1 79 ? 0.413 7.292 -4.522 1.00 95.50 79 ARG A C 1
ATOM 646 O O . ARG A 1 79 ? 0.272 7.611 -3.347 1.00 95.50 79 ARG A O 1
ATOM 653 N N . HIS A 1 80 ? -0.379 7.735 -5.499 1.00 95.81 80 HIS A N 1
ATOM 654 C CA . HIS A 1 80 ? -1.483 8.668 -5.253 1.00 95.81 80 HIS A CA 1
ATOM 655 C C . HIS A 1 80 ? -2.527 8.098 -4.296 1.00 95.81 80 HIS A C 1
ATOM 657 O O . HIS A 1 80 ? -2.993 8.800 -3.405 1.00 95.81 80 HIS A O 1
ATOM 663 N N . THR A 1 81 ? -2.867 6.817 -4.447 1.00 96.12 81 THR A N 1
ATOM 664 C CA . THR A 1 81 ? -3.851 6.173 -3.574 1.00 96.12 81 THR A CA 1
ATOM 665 C C . THR A 1 81 ? -3.346 6.067 -2.137 1.00 96.12 81 THR A C 1
ATOM 667 O O . THR A 1 81 ? -4.097 6.376 -1.219 1.00 96.12 81 THR A O 1
ATOM 670 N N . ALA A 1 82 ? -2.081 5.688 -1.922 1.00 94.94 82 ALA A N 1
ATOM 671 C CA . ALA A 1 82 ? -1.505 5.641 -0.579 1.00 94.94 82 ALA A CA 1
ATOM 672 C C . ALA A 1 82 ? -1.479 7.030 0.081 1.00 94.94 82 ALA A C 1
ATOM 674 O O . ALA A 1 82 ? -1.848 7.163 1.242 1.00 94.94 82 ALA A O 1
ATOM 675 N N . GLU A 1 83 ? -1.103 8.073 -0.664 1.00 94.75 83 GLU A N 1
ATOM 676 C CA . GLU A 1 83 ? -1.112 9.446 -0.149 1.00 94.75 83 GLU A CA 1
ATOM 677 C C . GLU A 1 83 ? -2.527 9.911 0.220 1.00 94.75 83 GLU A C 1
ATOM 679 O O . GLU A 1 83 ? -2.720 10.518 1.267 1.00 94.75 83 GLU A O 1
ATOM 684 N N . ALA A 1 84 ? -3.531 9.564 -0.589 1.00 95.19 84 ALA A N 1
ATOM 685 C CA . ALA A 1 84 ? -4.926 9.909 -0.321 1.00 95.19 84 ALA A CA 1
ATOM 686 C C . ALA A 1 84 ? -5.514 9.210 0.917 1.00 95.19 84 ALA A C 1
ATOM 688 O O . ALA A 1 84 ? -6.550 9.644 1.412 1.00 95.19 84 ALA A O 1
ATOM 689 N N . PHE A 1 85 ? -4.880 8.138 1.398 1.00 95.94 85 PHE A N 1
ATOM 690 C CA . PHE A 1 85 ? -5.239 7.469 2.649 1.00 95.94 85 PHE A CA 1
ATOM 691 C C . PHE A 1 85 ? -4.462 7.994 3.863 1.00 95.94 85 PHE A C 1
ATOM 693 O O . PHE A 1 85 ? -4.692 7.533 4.981 1.00 95.94 85 PHE A O 1
ATOM 700 N N . ARG A 1 86 ? -3.546 8.957 3.693 1.00 93.56 86 ARG A N 1
ATOM 701 C CA . ARG A 1 86 ? -2.860 9.569 4.834 1.00 93.56 86 ARG A CA 1
ATOM 702 C C . ARG A 1 86 ? -3.869 10.358 5.675 1.00 93.56 86 ARG A C 1
ATOM 704 O O . ARG A 1 86 ? -4.408 11.358 5.216 1.00 93.56 86 ARG A O 1
ATOM 711 N N . GLY A 1 87 ? -4.071 9.919 6.917 1.00 90.94 87 GLY A N 1
ATOM 712 C CA . GLY A 1 87 ? -5.025 10.532 7.848 1.00 90.94 87 GLY A CA 1
ATOM 713 C C . GLY A 1 87 ? -6.492 10.201 7.556 1.00 90.94 87 GLY A C 1
ATOM 714 O O . GLY A 1 87 ? -7.374 10.823 8.138 1.00 90.94 87 GLY A O 1
ATOM 715 N N . ASP A 1 88 ? -6.758 9.253 6.655 1.00 95.19 88 ASP A N 1
ATOM 716 C CA . ASP A 1 88 ? -8.108 8.753 6.396 1.00 95.19 88 ASP A CA 1
ATOM 717 C C . ASP A 1 88 ? -8.543 7.836 7.553 1.00 95.19 88 ASP A C 1
ATOM 719 O O . ASP A 1 88 ? -7.810 6.926 7.937 1.00 95.19 88 ASP A O 1
ATOM 723 N N . GLU A 1 89 ? -9.739 8.059 8.103 1.00 93.81 89 GLU A N 1
ATOM 724 C CA . GLU A 1 89 ? -10.280 7.326 9.263 1.00 93.81 89 GLU A CA 1
ATOM 725 C C . GLU A 1 89 ? -10.426 5.810 9.031 1.00 93.81 89 GLU A C 1
ATOM 727 O O . GLU A 1 89 ? -10.535 5.012 9.969 1.00 93.81 89 GLU A O 1
ATOM 732 N N . MET A 1 90 ? -10.423 5.376 7.769 1.00 93.88 90 MET A N 1
ATOM 733 C CA . MET A 1 90 ? -10.469 3.962 7.425 1.00 93.88 90 MET A CA 1
ATOM 734 C C . MET A 1 90 ? -9.145 3.241 7.677 1.00 93.88 90 MET A C 1
ATOM 736 O O . MET A 1 90 ? -9.162 2.010 7.781 1.00 93.88 90 MET A O 1
ATOM 740 N N . VAL A 1 91 ? -8.032 3.971 7.758 1.00 96.19 91 VAL A N 1
ATOM 741 C CA . VAL A 1 91 ? -6.676 3.425 7.814 1.00 96.19 91 VAL A CA 1
ATOM 742 C C . VAL A 1 91 ? -6.021 3.817 9.127 1.00 96.19 91 VAL A C 1
ATOM 744 O O . VAL A 1 91 ? -5.693 4.971 9.371 1.00 96.19 91 VAL A O 1
ATOM 747 N N . ASP A 1 92 ? -5.798 2.813 9.960 1.00 96.12 92 ASP A N 1
ATOM 748 C CA . ASP A 1 92 ? -5.259 2.968 11.306 1.00 96.12 92 ASP A CA 1
ATOM 749 C C . ASP A 1 92 ? -3.735 3.183 11.292 1.00 96.12 92 ASP A C 1
ATOM 751 O O . ASP A 1 92 ? -3.187 3.825 12.183 1.00 96.12 92 ASP A O 1
ATOM 755 N N . LEU A 1 93 ? -3.042 2.664 10.271 1.00 95.44 93 LEU A N 1
ATOM 756 C CA . LEU A 1 93 ? -1.599 2.840 10.101 1.00 95.44 93 LEU A CA 1
ATOM 757 C C . LEU A 1 93 ? -1.203 2.843 8.622 1.00 95.44 93 LEU A C 1
ATOM 759 O O . LEU A 1 93 ? -1.600 1.962 7.861 1.00 95.44 93 LEU A O 1
ATOM 763 N N . LEU A 1 94 ? -0.360 3.790 8.210 1.00 96.25 94 LEU A N 1
ATOM 764 C CA . LEU A 1 94 ? 0.219 3.825 6.867 1.00 96.25 94 LEU A CA 1
ATOM 765 C C . LEU A 1 94 ? 1.742 3.911 6.942 1.00 96.25 94 LEU A C 1
ATOM 767 O O . LEU A 1 94 ? 2.294 4.913 7.387 1.00 96.25 94 LEU A O 1
ATOM 771 N N . ILE A 1 95 ? 2.418 2.876 6.446 1.00 95.88 95 ILE A N 1
ATOM 772 C CA . ILE A 1 95 ? 3.879 2.771 6.440 1.00 95.88 95 ILE A CA 1
ATOM 773 C C . ILE A 1 95 ? 4.397 2.752 5.009 1.00 95.88 95 ILE A C 1
ATOM 775 O O . ILE A 1 95 ? 3.811 2.136 4.116 1.00 95.88 95 ILE A O 1
ATOM 779 N N . ARG A 1 96 ? 5.541 3.404 4.789 1.00 95.75 96 ARG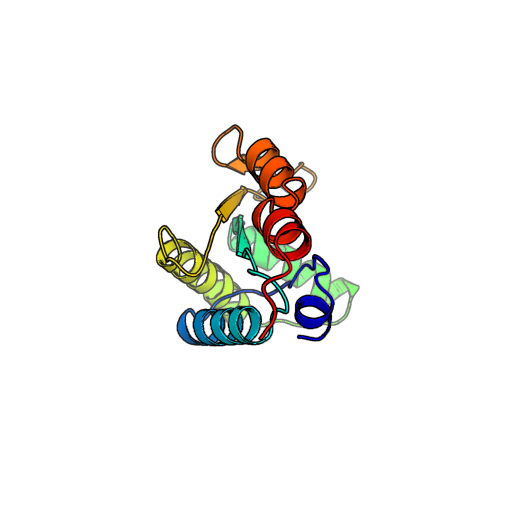 A N 1
ATOM 780 C CA . ARG A 1 96 ? 6.265 3.370 3.518 1.00 95.75 96 ARG A CA 1
ATOM 781 C C . ARG A 1 96 ? 7.477 2.460 3.652 1.00 95.75 96 ARG A C 1
ATOM 783 O O . ARG A 1 96 ? 8.221 2.542 4.623 1.00 95.75 96 ARG A O 1
ATOM 790 N N . VAL A 1 97 ? 7.695 1.615 2.655 1.00 96.25 97 VAL A N 1
ATOM 791 C CA . VAL A 1 97 ? 8.841 0.706 2.598 1.00 96.25 97 VAL A CA 1
ATOM 792 C C . VAL A 1 97 ? 9.559 0.925 1.284 1.00 96.25 97 VAL A C 1
ATOM 794 O O . VAL A 1 97 ? 9.023 0.620 0.224 1.00 96.25 97 VAL A O 1
ATOM 797 N N . ARG A 1 98 ? 10.779 1.448 1.335 1.00 95.12 98 ARG A N 1
ATOM 798 C CA . ARG A 1 98 ? 11.604 1.660 0.149 1.00 95.12 98 ARG A CA 1
ATOM 799 C C . ARG A 1 98 ? 12.309 0.367 -0.246 1.00 95.12 98 ARG A C 1
ATOM 801 O O . ARG A 1 98 ? 13.031 -0.215 0.556 1.00 95.12 98 ARG A O 1
ATOM 808 N N . ASN A 1 99 ? 12.147 -0.041 -1.498 1.00 94.44 99 ASN A N 1
ATOM 809 C CA . ASN A 1 99 ? 12.740 -1.243 -2.083 1.00 94.44 99 ASN A CA 1
ATOM 810 C C . ASN A 1 99 ? 13.338 -0.937 -3.471 1.00 94.44 99 ASN A C 1
ATOM 812 O O . ASN A 1 99 ? 13.008 -1.573 -4.472 1.00 94.44 99 ASN A O 1
ATOM 816 N N . ASP A 1 100 ? 14.204 0.078 -3.515 1.00 91.50 100 ASP A N 1
ATOM 817 C CA . ASP A 1 100 ? 14.829 0.610 -4.740 1.00 91.50 100 ASP A CA 1
ATOM 818 C C . ASP A 1 100 ? 16.169 -0.052 -5.098 1.00 91.50 100 ASP A C 1
ATOM 820 O O . ASP A 1 100 ? 16.845 0.372 -6.033 1.00 91.50 100 ASP A O 1
ATOM 824 N N . ARG A 1 101 ? 16.608 -1.063 -4.342 1.00 87.19 101 ARG A N 1
ATOM 825 C CA . ARG A 1 101 ? 17.913 -1.710 -4.533 1.00 87.19 101 ARG A CA 1
ATOM 826 C C . ARG A 1 101 ? 17.738 -3.214 -4.692 1.00 87.19 101 ARG A C 1
ATOM 828 O O . ARG A 1 101 ? 17.134 -3.867 -3.847 1.00 87.19 101 ARG A O 1
ATOM 835 N N . ASP A 1 102 ? 18.249 -3.765 -5.791 1.00 79.69 102 ASP A N 1
ATOM 836 C CA . ASP A 1 102 ? 18.281 -5.216 -5.992 1.00 79.69 102 ASP A CA 1
ATOM 837 C C . ASP A 1 102 ? 19.247 -5.869 -4.995 1.00 79.69 102 ASP A C 1
ATOM 839 O O . ASP A 1 102 ? 20.383 -5.425 -4.848 1.00 79.69 102 ASP A O 1
ATOM 843 N N . GLY A 1 103 ? 18.785 -6.923 -4.316 1.00 78.75 103 GLY A N 1
ATOM 844 C CA . GLY A 1 103 ? 19.587 -7.694 -3.359 1.00 78.75 103 GLY A CA 1
ATOM 845 C C . GLY A 1 103 ? 19.831 -7.018 -2.007 1.00 78.75 103 GLY A C 1
ATOM 846 O O . GLY A 1 103 ? 20.573 -7.566 -1.201 1.00 78.75 103 GLY A O 1
ATOM 847 N N . ALA A 1 104 ? 19.229 -5.854 -1.752 1.00 86.81 104 ALA A N 1
ATOM 848 C CA . ALA A 1 104 ? 19.290 -5.184 -0.458 1.00 86.81 104 ALA A CA 1
ATOM 849 C C . ALA A 1 104 ? 17.969 -5.334 0.300 1.00 86.81 104 ALA A C 1
ATOM 851 O O . ALA A 1 104 ? 16.899 -5.428 -0.309 1.00 86.81 104 ALA A O 1
ATOM 852 N N . ASP A 1 105 ? 18.052 -5.287 1.627 1.00 89.12 105 ASP A N 1
ATOM 853 C CA . ASP A 1 105 ? 16.865 -5.313 2.470 1.00 89.12 105 ASP A CA 1
ATOM 854 C C . ASP A 1 105 ? 16.009 -4.049 2.272 1.00 89.12 105 ASP A C 1
ATOM 856 O O . ASP A 1 105 ? 16.545 -2.943 2.093 1.00 89.12 105 ASP A O 1
ATOM 860 N N . PRO A 1 106 ? 14.670 -4.182 2.304 1.00 92.69 106 PRO A N 1
ATOM 861 C CA . PRO A 1 106 ? 13.779 -3.036 2.264 1.00 92.69 106 PRO A CA 1
ATOM 862 C C . PRO A 1 106 ? 13.990 -2.109 3.467 1.00 92.69 106 PRO A C 1
ATOM 864 O O . PRO A 1 106 ? 14.202 -2.554 4.593 1.00 92.69 106 PRO A O 1
ATOM 867 N N . VAL A 1 107 ? 13.874 -0.802 3.239 1.00 94.06 107 VAL A N 1
ATOM 868 C CA . VAL A 1 107 ? 14.045 0.220 4.280 1.00 94.06 107 VAL A CA 1
ATOM 869 C C . VAL A 1 107 ? 12.686 0.793 4.665 1.00 94.06 107 VAL A C 1
ATOM 871 O O . VAL A 1 107 ? 12.013 1.410 3.839 1.00 94.06 107 VAL A O 1
ATOM 874 N N . PHE A 1 108 ? 12.292 0.616 5.922 1.00 94.12 108 PHE A N 1
ATOM 875 C CA . PHE A 1 108 ? 11.059 1.173 6.483 1.00 94.12 108 PHE A CA 1
ATOM 876 C C . PHE A 1 108 ? 11.223 2.673 6.760 1.00 94.12 108 PHE A C 1
ATOM 878 O O . PHE A 1 108 ? 12.247 3.100 7.295 1.00 94.12 108 PHE A O 1
ATOM 885 N N . LEU A 1 109 ? 10.230 3.472 6.366 1.00 89.88 109 LEU A N 1
ATOM 886 C CA . LEU A 1 109 ? 10.246 4.930 6.454 1.00 89.88 109 LEU A CA 1
ATOM 887 C C . LEU A 1 109 ? 8.977 5.461 7.150 1.00 89.88 109 LEU A C 1
ATOM 889 O O . LEU A 1 109 ? 7.876 5.045 6.774 1.00 89.88 109 LEU A O 1
ATOM 893 N N . PRO A 1 110 ? 9.108 6.439 8.070 1.00 91.69 110 PRO A N 1
ATOM 894 C CA . PRO A 1 110 ? 10.364 6.979 8.616 1.00 91.69 110 PRO A CA 1
ATOM 895 C C . PRO A 1 110 ? 11.114 5.959 9.498 1.00 91.69 110 PRO A C 1
ATOM 897 O O . PRO A 1 110 ? 10.657 4.836 9.702 1.00 91.69 110 PRO A O 1
ATOM 900 N N . VAL A 1 111 ? 12.289 6.340 10.012 1.00 88.12 111 VAL A N 1
ATOM 901 C CA . VAL A 1 111 ? 13.018 5.520 10.997 1.00 88.12 111 VAL A CA 1
ATOM 902 C C . VAL A 1 111 ? 12.089 5.211 12.176 1.00 88.12 111 VAL A C 1
ATOM 904 O O . VAL A 1 111 ? 11.449 6.114 12.706 1.00 88.12 111 VAL A O 1
ATOM 907 N N . GLY A 1 112 ? 12.009 3.936 12.563 1.00 89.56 112 GLY A N 1
ATOM 908 C CA . GLY A 1 112 ? 11.091 3.450 13.601 1.00 89.56 112 GLY A CA 1
ATOM 909 C C . GLY A 1 112 ? 9.771 2.870 13.079 1.00 89.56 112 GLY A C 1
ATOM 910 O O . GLY A 1 112 ? 9.076 2.210 13.845 1.00 89.56 112 GLY A O 1
ATOM 911 N N . ALA A 1 113 ? 9.458 3.011 11.785 1.00 93.44 113 ALA A N 1
ATOM 912 C CA . ALA A 1 113 ? 8.212 2.492 11.213 1.00 93.44 113 ALA A CA 1
ATOM 913 C C . ALA A 1 113 ? 8.082 0.956 11.275 1.00 93.44 113 ALA A C 1
ATOM 915 O O . ALA A 1 113 ? 6.970 0.439 11.321 1.00 93.44 113 ALA A O 1
ATOM 916 N N . LEU A 1 114 ? 9.195 0.211 11.308 1.00 93.38 114 LEU A N 1
ATOM 917 C CA . LEU A 1 114 ? 9.148 -1.240 11.535 1.00 93.38 114 LEU A CA 1
ATOM 918 C C . LEU A 1 114 ? 8.646 -1.568 12.948 1.00 93.38 114 LEU A C 1
ATOM 920 O O . LEU A 1 114 ? 7.725 -2.360 13.090 1.00 93.38 114 LEU A O 1
ATOM 924 N N . ALA A 1 115 ? 9.181 -0.900 13.971 1.00 94.19 115 ALA A N 1
ATOM 925 C CA . ALA A 1 115 ? 8.723 -1.085 15.348 1.00 94.19 115 ALA A CA 1
ATOM 926 C C . ALA A 1 115 ? 7.258 -0.647 15.529 1.00 94.19 115 ALA A C 1
ATOM 928 O O . ALA A 1 115 ? 6.520 -1.216 16.327 1.00 94.19 115 ALA A O 1
ATOM 929 N N . GLU A 1 116 ? 6.814 0.365 14.780 1.00 93.94 116 GLU A N 1
ATOM 930 C CA . GLU A 1 116 ? 5.405 0.763 14.741 1.00 93.94 116 GLU A CA 1
ATOM 931 C C . GLU A 1 116 ? 4.514 -0.316 14.114 1.00 93.94 116 GLU A C 1
ATOM 933 O O . GLU A 1 116 ? 3.452 -0.610 14.659 1.00 93.94 116 GLU A O 1
ATOM 938 N N . LEU A 1 117 ? 4.966 -0.955 13.029 1.00 93.75 117 LEU A N 1
ATOM 939 C CA . LEU A 1 117 ? 4.272 -2.095 12.429 1.00 93.75 117 LEU A CA 1
ATOM 940 C C . LEU A 1 117 ? 4.177 -3.278 13.393 1.00 93.75 117 LEU A C 1
ATOM 942 O O . LEU A 1 117 ? 3.116 -3.884 13.501 1.00 93.75 117 LEU A O 1
ATOM 946 N N . GLU A 1 118 ? 5.273 -3.603 14.076 1.00 93.38 118 GLU A N 1
ATOM 947 C CA . GLU A 1 118 ? 5.329 -4.688 15.060 1.00 93.38 118 GLU A CA 1
ATOM 948 C C . GLU A 1 118 ? 4.314 -4.441 16.180 1.00 93.38 118 GLU A C 1
ATOM 950 O O . GLU A 1 118 ? 3.443 -5.276 16.407 1.00 93.38 118 GLU A O 1
ATOM 955 N N . ARG A 1 119 ? 4.305 -3.238 16.773 1.00 93.62 119 ARG A N 1
ATOM 956 C CA . ARG A 1 119 ? 3.293 -2.861 17.775 1.00 93.62 119 ARG A CA 1
ATOM 957 C C . ARG A 1 119 ? 1.870 -2.948 17.236 1.00 93.62 119 ARG A C 1
ATOM 959 O O . ARG A 1 119 ? 0.992 -3.472 17.910 1.00 93.62 119 ARG A O 1
ATOM 966 N N . PHE A 1 120 ? 1.636 -2.481 16.013 1.00 92.31 120 PHE A N 1
ATOM 967 C CA . PHE A 1 120 ? 0.314 -2.549 15.395 1.00 92.31 120 PHE A CA 1
ATOM 968 C C . PHE A 1 120 ? -0.190 -3.988 15.230 1.00 92.31 120 PHE A C 1
ATOM 970 O O . PHE A 1 120 ? -1.396 -4.232 15.304 1.00 92.31 120 PHE A O 1
ATOM 977 N N . VAL A 1 121 ? 0.709 -4.940 14.980 1.00 90.00 121 VAL A N 1
ATOM 978 C CA . VAL A 1 121 ? 0.374 -6.364 14.866 1.00 90.00 121 VAL A CA 1
ATOM 979 C C . VAL A 1 121 ? 0.180 -7.001 16.245 1.00 90.00 121 VAL A C 1
ATOM 981 O O . VAL A 1 121 ? -0.744 -7.800 16.398 1.00 90.00 121 VAL A O 1
ATOM 984 N N . ASP A 1 122 ? 1.006 -6.623 17.222 1.0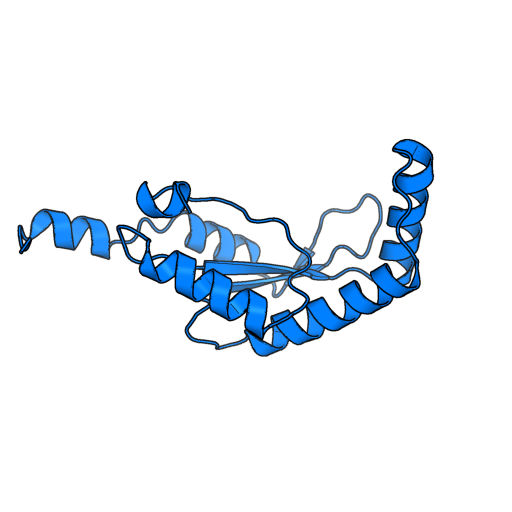0 86.19 122 ASP A N 1
ATOM 985 C CA . ASP A 1 122 ? 1.058 -7.235 18.555 1.00 86.19 122 ASP A CA 1
ATOM 986 C C . ASP A 1 122 ? 0.016 -6.697 19.539 1.00 86.19 122 ASP A C 1
ATOM 988 O O . ASP A 1 122 ? -0.344 -7.393 20.488 1.00 86.19 122 ASP A O 1
ATOM 992 N N . GLU A 1 123 ? -0.487 -5.477 19.338 1.00 76.56 123 GLU A N 1
ATOM 993 C CA . GLU A 1 123 ? -1.588 -4.934 20.129 1.00 76.56 123 GLU A CA 1
ATOM 994 C C . GLU A 1 123 ? -2.846 -5.786 19.899 1.00 76.56 123 GLU A C 1
ATOM 996 O O . GLU A 1 123 ? -3.646 -5.525 19.000 1.00 76.56 123 GLU A O 1
ATOM 1001 N N . GLU A 1 124 ? -3.057 -6.825 20.702 1.00 59.75 124 GLU A N 1
ATOM 1002 C CA . GLU A 1 124 ? -4.371 -7.446 20.802 1.00 59.75 124 GLU A CA 1
ATOM 1003 C C . GLU A 1 124 ? -5.347 -6.353 21.233 1.00 59.75 124 GLU A C 1
ATOM 1005 O O . GLU A 1 124 ? -5.149 -5.730 22.270 1.00 59.75 124 GLU A O 1
ATOM 1010 N N . GLY A 1 125 ? -6.371 -6.071 20.421 1.00 55.59 125 GLY A N 1
ATOM 1011 C CA . GLY A 1 125 ? -7.321 -5.000 20.717 1.00 55.59 125 GLY A CA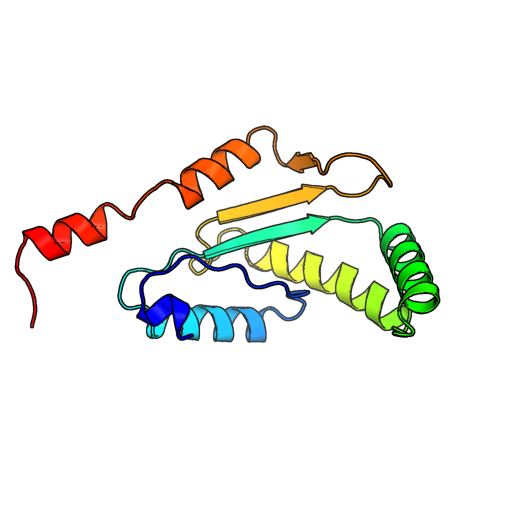 1
ATOM 1012 C C . GLY A 1 125 ? -7.890 -5.146 22.132 1.00 55.59 125 GLY A C 1
ATOM 1013 O O . GLY A 1 125 ? -8.750 -6.001 22.362 1.00 55.59 125 GLY A O 1
ATOM 1014 N N . GLU A 1 126 ? -7.418 -4.312 23.064 1.00 47.38 126 GLU A N 1
ATOM 1015 C CA . GLU A 1 126 ? -7.808 -4.321 24.483 1.00 47.38 126 GLU A CA 1
ATOM 1016 C C . GLU A 1 126 ? -9.328 -4.131 24.661 1.00 47.38 126 GLU A C 1
ATOM 1018 O O . GLU A 1 126 ? -9.931 -4.618 25.624 1.00 47.38 126 GLU A O 1
ATOM 1023 N N . ASP A 1 127 ? -9.987 -3.538 23.665 1.00 49.34 127 ASP A N 1
ATOM 1024 C CA . ASP A 1 127 ? -11.439 -3.361 23.612 1.00 49.34 127 ASP A CA 1
ATOM 1025 C C . ASP A 1 127 ? -12.213 -4.678 23.455 1.00 49.34 127 ASP A C 1
ATOM 1027 O O . ASP A 1 127 ? -13.327 -4.824 23.967 1.00 49.34 127 ASP A O 1
ATOM 1031 N N . ALA A 1 128 ? -11.634 -5.688 22.800 1.00 46.38 128 ALA A N 1
ATOM 1032 C CA . ALA A 1 128 ? -12.301 -6.973 22.612 1.00 46.38 128 ALA A CA 1
ATOM 1033 C C . ALA A 1 128 ? -12.345 -7.800 23.903 1.00 46.38 128 ALA A C 1
ATOM 1035 O O . ALA A 1 128 ? -13.344 -8.465 24.181 1.00 46.38 128 ALA A O 1
ATOM 1036 N N . ALA A 1 129 ? -11.284 -7.724 24.710 1.00 44.44 129 ALA A N 1
ATOM 1037 C CA . ALA A 1 129 ? -11.215 -8.391 26.005 1.00 44.44 129 ALA A CA 1
ATOM 1038 C C . ALA A 1 129 ? -12.064 -7.681 27.074 1.00 44.44 129 ALA A C 1
ATOM 1040 O O . ALA A 1 129 ? -12.418 -8.295 28.081 1.00 44.44 129 ALA A O 1
ATOM 1041 N N . SER A 1 130 ? -12.387 -6.401 26.872 1.00 45.09 130 SER A N 1
ATOM 1042 C CA . SER A 1 130 ? -13.231 -5.609 27.774 1.00 45.09 130 SER A CA 1
ATOM 1043 C C . SER A 1 130 ? -14.724 -5.813 27.486 1.00 45.09 130 SER A C 1
ATOM 1045 O O . SER A 1 130 ? -15.509 -5.970 28.420 1.00 45.09 130 SER A O 1
ATOM 1047 N N . ALA A 1 131 ? -15.117 -5.938 26.212 1.00 47.88 131 ALA A N 1
ATOM 1048 C CA . ALA A 1 131 ? -16.490 -6.280 25.824 1.00 47.88 131 ALA A CA 1
ATOM 1049 C C . ALA A 1 131 ? -16.887 -7.719 26.220 1.00 47.88 131 ALA A C 1
ATOM 1051 O O . ALA A 1 131 ? -17.999 -7.939 26.695 1.00 47.88 131 ALA A O 1
ATOM 1052 N N . GLU A 1 132 ? -15.969 -8.690 26.109 1.00 46.06 132 GLU A N 1
ATOM 1053 C CA . GLU A 1 132 ? -16.194 -10.061 26.606 1.00 46.06 132 GLU A CA 1
ATOM 1054 C C . GLU A 1 132 ? -16.274 -10.130 28.140 1.00 46.06 132 GLU A C 1
ATOM 1056 O O . GLU A 1 132 ? -17.005 -10.961 28.677 1.00 46.06 132 GLU A O 1
ATOM 1061 N N . ARG A 1 133 ? -15.583 -9.234 28.858 1.00 45.97 133 ARG A N 1
ATOM 1062 C CA . ARG A 1 133 ? -15.626 -9.161 30.329 1.00 45.97 133 ARG A CA 1
ATOM 1063 C C . ARG A 1 133 ? -16.863 -8.458 30.885 1.00 45.97 133 ARG A C 1
ATOM 1065 O O . ARG A 1 133 ? -17.233 -8.726 32.024 1.00 45.97 133 ARG A O 1
ATOM 1072 N N . LEU A 1 134 ? -17.508 -7.590 30.108 1.00 46.59 134 LEU A N 1
ATOM 1073 C CA . LEU A 1 134 ? -18.669 -6.818 30.562 1.00 46.59 134 LEU A CA 1
ATOM 1074 C C . LEU A 1 134 ? -20.020 -7.489 30.287 1.00 46.59 134 LEU A C 1
ATOM 1076 O O . LEU A 1 134 ? -21.040 -6.963 30.719 1.00 46.59 134 LEU A O 1
ATOM 1080 N N . GLY A 1 135 ? -20.062 -8.642 29.610 1.00 42.53 135 GLY A N 1
ATOM 1081 C CA . GLY A 1 135 ? -21.305 -9.405 29.431 1.00 42.53 135 GLY A CA 1
ATOM 1082 C C . GLY A 1 135 ? -22.423 -8.647 28.702 1.00 42.53 135 GLY A C 1
ATOM 1083 O O . GLY A 1 135 ? -23.578 -9.059 28.764 1.00 42.53 135 GLY A O 1
ATOM 1084 N N . VAL A 1 136 ? -22.108 -7.547 28.012 1.00 43.03 136 VAL A N 1
ATOM 1085 C CA . VAL A 1 136 ? -23.094 -6.762 27.265 1.00 43.03 136 VAL A CA 1
ATOM 1086 C C . VAL A 1 136 ? -23.180 -7.325 25.852 1.00 43.03 136 VAL A C 1
ATOM 1088 O O . VAL A 1 136 ? -22.502 -6.876 24.931 1.00 43.03 136 VAL A O 1
ATOM 1091 N N . VAL A 1 137 ? -24.011 -8.350 25.701 1.00 39.56 137 VAL A N 1
ATOM 1092 C CA . VAL A 1 137 ? -24.527 -8.812 24.410 1.00 39.56 137 VAL A CA 1
ATOM 1093 C C . VAL A 1 137 ? -26.016 -8.452 24.380 1.00 39.56 137 VAL A C 1
ATOM 1095 O O . VAL A 1 137 ? -26.724 -8.869 25.298 1.00 39.56 137 VAL A O 1
ATOM 1098 N N . PRO A 1 138 ? -26.518 -7.688 23.394 1.00 39.72 138 PRO A N 1
ATOM 1099 C CA . PRO A 1 138 ? -27.882 -7.868 22.918 1.00 39.72 138 PRO A CA 1
ATOM 1100 C C . PRO A 1 138 ? -27.983 -9.129 22.051 1.00 39.72 138 PRO A C 1
ATOM 1102 O O . PRO A 1 138 ? -27.121 -9.308 21.157 1.00 39.72 138 PRO A O 1
#

pLDDT: mean 87.57, std 15.05, range [39.56, 97.12]

InterPro domains:
  IPR010488 Zeta toxin domain [PF06414] (10-96)
  IPR027417 P-loop containing nucleoside triphosphate hydrolase [G3DSA:3.40.50.300] (1-108)

Sequence (138 aa):
VRCCQRSRCFVFDATLRNRDVAHKFMARLKAVARRGLRICIVKVETDVELCLKRTRMRELMEGRPVPQEYVRNCNEQSRHTAEAFRGDEMVDLLIRVRNDRDGADPVFLPVGALAELERFVDEEGEDAASAERLGVVP

Organism: NCBI:txid1333877

Secondary structure (DSSP, 8-state):
-HHHHTT-----------HHHHHHHHHHHHHT-SS----EEEEEE--HHHHHHHHHHHHHHH-----HHHHHHHHHHHHHHHHHTTT-TT-SEEEEEE--STTS--EEESTTHHHHHHHHHH---HHHHHHHHTT---

Foldseek 3Di:
DVCQLVVHDDDDDDLLLDQVVVVVVLVVSCVNGPDGDAAEAEAEQEDLVVQVVVQVVCCVVPVDDDDSVNSVSSNVSSVVNLVVCVVPPSHPYYWYWYDHDPPDDIDTPPPCVVVVVVCVVPPPPPVVVVVVVVPDDD